Protein AF-A0A1W1V1Q5-F1 (afdb_monomer_lite)

Sequence (149 aa):
MSWFKNLKIGTKILICFLVVIFILGISAYSDFYSMQDIMQDASAIESKYLPNYTYTTVLHASVKDVTVGERGLINECMMERDVRKAQYDHIAKYLEQAQIAFADYDKATKTATDKQLWESFIPEWNAWNKGVESVVEMSKQRDDLIASD

Foldseek 3Di:
DVVLVPDDPVVNVVVVVVVVVVVVVVVVVVVVVVVVVVVVVVVCCVQAVVLLVVLVVLLVVLLVQLVVLLVLLVDPVQLPPVSVVVSVVSNVVSVVSNVVSLVSNVPGDDDPVVVVVNVVCVVVVVVSVVVSVVSNVVSVVVSVVVVVD

Organism: NCBI:txid656914

Secondary structure (DSSP, 8-state):
-HHHHTS-HHHHHHHHHHHHHHHHHHHHHHHHHHHHHHHHHHHHIIIIIHHHHHHHHHHHHHHHHHHHHHHHHH-GGG-SHHHHHHHHHHHHHHHHHHHHHHHHHHHSPPPHHHHHHHHHHHHHHHHHHHHHHHHHHHHHHHHHHHHH-

pLDDT: mean 91.66, std 8.05, range [57.34, 98.56]

Structure (mmCIF, N/CA/C/O backbone):
data_AF-A0A1W1V1Q5-F1
#
_entry.id   AF-A0A1W1V1Q5-F1
#
loop_
_atom_site.group_PDB
_atom_site.id
_atom_site.type_symbol
_atom_site.label_atom_id
_atom_site.label_alt_id
_atom_site.label_comp_id
_atom_site.label_asym_id
_atom_site.label_entity_id
_atom_site.label_seq_id
_atom_site.pdbx_PDB_ins_code
_atom_site.Cartn_x
_atom_site.Cartn_y
_atom_site.Cartn_z
_atom_site.occupancy
_atom_site.B_iso_or_equiv
_atom_site.auth_seq_id
_atom_site.auth_comp_id
_atom_site.auth_asym_id
_atom_site.auth_atom_id
_atom_s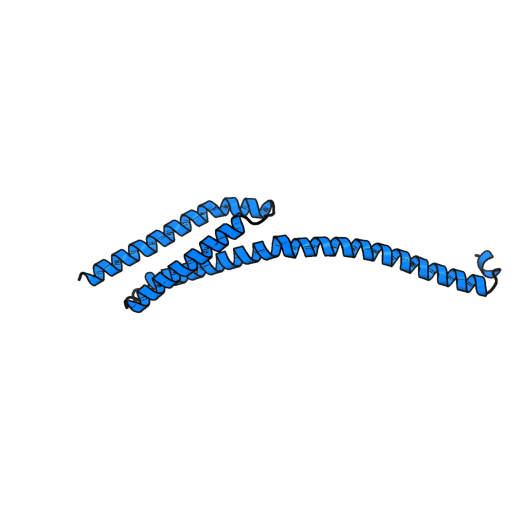ite.pdbx_PDB_model_num
ATOM 1 N N . MET A 1 1 ? 22.997 15.275 -64.501 1.00 58.31 1 MET A N 1
ATOM 2 C CA . MET A 1 1 ? 23.636 13.938 -64.553 1.00 58.31 1 MET A CA 1
ATOM 3 C C . MET A 1 1 ? 23.540 13.345 -65.965 1.00 58.31 1 MET A C 1
ATOM 5 O O . MET A 1 1 ? 22.605 12.613 -66.263 1.00 58.31 1 MET A O 1
ATOM 9 N N . SER A 1 2 ? 24.476 13.681 -66.862 1.00 59.97 2 SER A N 1
ATOM 10 C CA . SER A 1 2 ? 24.560 13.084 -68.214 1.00 59.97 2 SER A CA 1
ATOM 11 C C . SER A 1 2 ? 24.846 11.577 -68.170 1.00 59.97 2 SER A C 1
ATOM 13 O O . SER A 1 2 ? 24.381 10.839 -69.032 1.00 59.97 2 SER A O 1
ATOM 15 N N . TRP A 1 3 ? 25.518 11.114 -67.112 1.00 74.81 3 TRP A N 1
ATOM 16 C CA . TRP A 1 3 ? 25.840 9.703 -66.892 1.00 74.81 3 TRP A CA 1
ATOM 17 C C . TRP A 1 3 ? 24.595 8.805 -66.795 1.00 74.81 3 TRP A C 1
ATOM 19 O O . TRP A 1 3 ? 24.554 7.759 -67.429 1.00 74.81 3 TRP A O 1
ATOM 29 N N . PHE A 1 4 ? 23.537 9.246 -66.099 1.00 68.12 4 PHE A N 1
ATOM 30 C CA . PHE A 1 4 ? 22.300 8.473 -65.952 1.00 68.12 4 PHE A CA 1
ATOM 31 C C . PHE A 1 4 ? 21.548 8.335 -67.280 1.00 68.12 4 PHE A C 1
ATOM 33 O O . PHE A 1 4 ? 20.952 7.298 -67.552 1.00 68.12 4 PHE A O 1
ATOM 40 N N . LYS A 1 5 ? 21.602 9.355 -68.149 1.00 71.50 5 LYS A N 1
ATOM 41 C CA . LYS A 1 5 ? 20.923 9.326 -69.455 1.00 71.50 5 LYS A CA 1
ATOM 42 C C . LYS A 1 5 ? 21.495 8.239 -70.372 1.00 71.50 5 LYS A C 1
ATOM 44 O O . LYS A 1 5 ? 20.708 7.592 -71.061 1.00 71.50 5 LYS A O 1
ATOM 49 N N . ASN A 1 6 ? 22.799 7.969 -70.267 1.00 78.81 6 ASN A N 1
ATOM 50 C CA . ASN A 1 6 ? 23.549 7.017 -71.095 1.00 78.81 6 ASN A CA 1
ATOM 51 C C . ASN A 1 6 ? 23.456 5.548 -70.629 1.00 78.81 6 ASN A C 1
ATOM 53 O O . ASN A 1 6 ? 24.031 4.667 -71.265 1.00 78.81 6 ASN A O 1
ATOM 57 N N . LEU A 1 7 ? 22.745 5.259 -69.532 1.00 81.19 7 LEU A N 1
ATOM 58 C CA . LEU A 1 7 ? 22.566 3.893 -69.028 1.00 81.19 7 LEU A CA 1
ATOM 59 C C . LEU A 1 7 ? 21.451 3.140 -69.772 1.00 81.19 7 LEU A C 1
ATOM 61 O O . LEU A 1 7 ? 20.413 3.720 -70.120 1.00 81.19 7 LEU A O 1
ATOM 65 N N . LYS A 1 8 ? 21.640 1.821 -69.946 1.00 85.88 8 LYS A N 1
ATOM 66 C CA . LYS A 1 8 ? 20.609 0.899 -70.453 1.00 85.88 8 LYS A CA 1
ATOM 67 C C . LYS A 1 8 ? 19.361 0.964 -69.565 1.00 85.88 8 LYS A C 1
ATOM 69 O O . LYS A 1 8 ? 19.461 1.147 -68.352 1.00 85.88 8 LYS A O 1
ATOM 74 N N . ILE A 1 9 ? 18.182 0.775 -70.160 1.00 82.69 9 ILE A N 1
ATOM 75 C CA . ILE A 1 9 ? 16.896 0.914 -69.455 1.00 82.69 9 ILE A CA 1
ATOM 76 C C . ILE A 1 9 ? 16.787 -0.020 -68.234 1.00 82.69 9 ILE A C 1
ATOM 78 O O . ILE A 1 9 ? 16.350 0.414 -67.173 1.00 82.69 9 ILE A O 1
ATOM 82 N N . GLY A 1 10 ? 17.293 -1.256 -68.340 1.00 84.94 10 GLY A N 1
ATOM 83 C CA . GLY A 1 10 ? 17.319 -2.215 -67.230 1.00 84.94 10 GLY A CA 1
ATOM 84 C C . GLY A 1 10 ? 18.182 -1.755 -66.051 1.00 84.94 10 GLY A C 1
ATOM 85 O O . GLY A 1 10 ? 17.790 -1.920 -64.901 1.00 84.94 10 GLY A O 1
ATOM 86 N N . THR A 1 11 ? 19.311 -1.089 -66.314 1.00 85.44 11 THR A N 1
ATOM 87 C CA . THR A 1 11 ? 20.181 -0.535 -65.264 1.00 85.44 11 THR A CA 1
ATOM 88 C C . THR A 1 11 ? 19.504 0.621 -64.525 1.00 85.44 11 THR A C 1
ATOM 90 O O . THR A 1 11 ? 19.658 0.740 -63.315 1.00 85.44 11 THR A O 1
ATOM 93 N N . LYS A 1 12 ? 18.707 1.448 -65.217 1.00 83.25 12 LYS A N 1
ATOM 94 C CA . LYS A 1 12 ? 17.942 2.540 -64.586 1.00 83.25 12 LYS A CA 1
ATOM 95 C C . LYS A 1 12 ? 16.889 2.004 -63.613 1.00 83.25 12 LYS A C 1
ATOM 97 O O . LYS A 1 12 ? 16.800 2.495 -62.494 1.00 83.25 12 LYS A O 1
ATOM 102 N N . ILE A 1 13 ? 16.140 0.976 -64.022 1.00 88.88 13 ILE A N 1
ATOM 103 C CA . ILE A 1 13 ? 15.129 0.321 -63.175 1.00 88.88 13 ILE A CA 1
ATOM 104 C C . ILE A 1 13 ? 15.793 -0.330 -61.954 1.00 88.88 13 ILE A C 1
ATOM 106 O O . ILE A 1 13 ? 15.318 -0.153 -60.835 1.00 88.88 13 ILE A O 1
ATOM 110 N N . LEU A 1 14 ? 16.923 -1.015 -62.155 1.00 91.12 14 LEU A N 1
ATO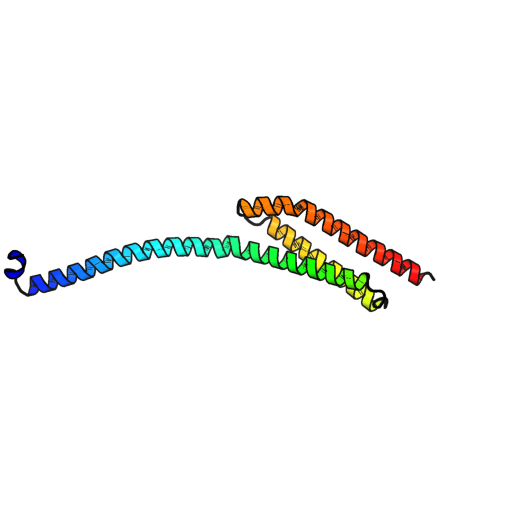M 111 C CA . LEU A 1 14 ? 17.671 -1.657 -61.073 1.00 91.12 14 LEU A CA 1
ATOM 112 C C . LEU A 1 14 ? 18.201 -0.641 -60.048 1.00 91.12 14 LEU A C 1
ATOM 114 O O . LEU A 1 14 ? 18.107 -0.888 -58.851 1.00 91.12 14 LEU A O 1
ATOM 118 N N . ILE A 1 15 ? 18.689 0.523 -60.493 1.00 89.75 15 ILE A N 1
ATOM 119 C CA . ILE A 1 15 ? 19.115 1.606 -59.590 1.00 89.75 15 ILE A CA 1
ATOM 120 C C . ILE A 1 15 ? 17.930 2.132 -58.772 1.00 89.75 15 ILE A C 1
ATOM 122 O O . ILE A 1 15 ? 18.058 2.272 -57.560 1.00 89.75 15 ILE A O 1
ATOM 126 N N . CYS A 1 16 ? 16.772 2.385 -59.391 1.00 88.81 16 CYS A N 1
ATOM 127 C CA . CYS A 1 16 ? 15.587 2.831 -58.651 1.00 88.81 16 CYS A CA 1
ATOM 128 C C . CYS A 1 16 ? 15.146 1.798 -57.605 1.00 88.81 16 CYS A C 1
ATOM 130 O O . CYS A 1 16 ? 14.827 2.164 -56.478 1.00 88.81 16 CYS A O 1
ATOM 132 N N . PHE A 1 17 ? 15.175 0.511 -57.956 1.00 93.75 17 PHE A N 1
ATOM 133 C CA . PHE A 1 17 ? 14.833 -0.565 -57.030 1.00 93.75 17 PHE A CA 1
ATOM 134 C C . PHE A 1 17 ? 15.824 -0.658 -55.860 1.00 93.75 17 PHE A C 1
ATOM 136 O O . PHE A 1 17 ? 15.407 -0.764 -54.709 1.00 93.75 17 PHE A O 1
ATOM 143 N N . LEU A 1 18 ? 17.127 -0.525 -56.129 1.00 94.62 18 LEU A N 1
ATOM 144 C CA . LEU A 1 18 ? 18.159 -0.480 -55.089 1.00 94.62 18 LEU A CA 1
ATOM 145 C C . LEU A 1 18 ? 17.990 0.717 -54.150 1.00 94.62 18 LEU A C 1
ATOM 147 O O . LEU A 1 18 ? 18.177 0.567 -52.948 1.00 94.62 18 LEU A O 1
ATOM 151 N N . VAL A 1 19 ? 17.607 1.885 -54.670 1.00 94.31 19 VAL A N 1
ATOM 152 C CA . VAL A 1 19 ? 17.335 3.069 -53.841 1.00 94.31 19 VAL A CA 1
ATOM 153 C C . VAL A 1 19 ? 16.143 2.827 -52.913 1.00 94.31 19 VAL A C 1
ATOM 155 O O . VAL A 1 19 ? 16.221 3.164 -51.735 1.00 94.31 19 VAL A O 1
ATOM 158 N N . VAL A 1 20 ? 15.067 2.200 -53.399 1.00 94.81 20 VAL A N 1
ATOM 159 C CA . VAL A 1 20 ? 13.909 1.850 -52.557 1.00 94.81 20 VAL A CA 1
ATOM 160 C C . VAL A 1 20 ? 14.306 0.853 -51.468 1.00 94.81 20 VAL A C 1
ATOM 162 O O . VAL A 1 20 ? 13.994 1.082 -50.303 1.00 94.81 20 VAL A O 1
ATOM 165 N N . ILE A 1 21 ? 15.045 -0.206 -51.815 1.00 95.19 21 ILE A N 1
ATOM 166 C CA . ILE A 1 21 ? 15.558 -1.174 -50.831 1.00 95.19 21 ILE A CA 1
ATOM 167 C C . ILE A 1 21 ? 16.443 -0.482 -49.795 1.00 95.19 21 ILE A C 1
ATOM 169 O O . ILE A 1 21 ? 16.346 -0.779 -48.610 1.00 95.19 21 ILE A O 1
ATOM 173 N N . PHE A 1 22 ? 17.294 0.448 -50.224 1.00 95.75 22 PHE A N 1
ATOM 174 C CA . PHE A 1 22 ? 18.189 1.168 -49.328 1.00 95.75 22 PHE A CA 1
ATOM 175 C C . PHE A 1 22 ? 17.422 2.028 -48.316 1.00 95.75 22 PHE A C 1
ATOM 177 O O . PHE A 1 22 ? 17.725 1.982 -47.127 1.00 95.75 22 PHE A O 1
ATOM 184 N N . ILE A 1 23 ? 16.390 2.752 -48.763 1.00 94.06 23 ILE A N 1
ATOM 185 C CA . ILE A 1 23 ? 15.516 3.529 -47.872 1.00 94.06 23 ILE A CA 1
ATOM 186 C C . ILE A 1 23 ? 14.791 2.598 -46.891 1.00 94.06 23 ILE A C 1
ATOM 188 O O . ILE A 1 23 ? 14.806 2.856 -45.691 1.00 94.06 23 ILE A O 1
ATOM 192 N N . LEU A 1 24 ? 14.227 1.487 -47.380 1.00 94.31 24 LEU A N 1
ATOM 193 C CA . LEU A 1 24 ? 13.571 0.488 -46.529 1.00 94.31 24 LEU A CA 1
ATOM 194 C C . LEU A 1 24 ? 14.532 -0.120 -45.501 1.00 94.31 24 LEU A C 1
ATOM 196 O O . LEU A 1 24 ? 14.135 -0.352 -44.366 1.00 94.31 24 LEU A O 1
ATOM 200 N N . GLY A 1 25 ? 15.793 -0.348 -45.872 1.00 94.62 25 GLY A N 1
ATOM 201 C CA . GLY A 1 25 ? 16.820 -0.852 -44.963 1.00 94.62 25 GLY A CA 1
ATOM 202 C C . GLY A 1 25 ? 17.143 0.124 -43.831 1.00 94.62 25 GLY A C 1
ATOM 203 O O . GLY A 1 25 ? 17.287 -0.303 -42.689 1.00 94.62 25 GLY A O 1
ATOM 204 N N . ILE A 1 26 ? 17.206 1.429 -44.122 1.00 94.50 26 ILE A N 1
ATOM 205 C CA . ILE A 1 26 ? 17.416 2.463 -43.097 1.00 94.50 26 ILE A CA 1
ATOM 206 C C . ILE A 1 26 ? 16.218 2.529 -42.144 1.00 94.50 26 ILE A C 1
ATOM 208 O O . ILE A 1 26 ? 16.422 2.551 -40.933 1.00 94.50 26 ILE A O 1
ATOM 212 N N . SER A 1 27 ? 14.989 2.516 -42.673 1.00 90.88 27 SER A N 1
ATOM 213 C CA . SER A 1 27 ? 13.774 2.509 -41.847 1.00 90.88 27 SER A CA 1
ATOM 214 C C . SER A 1 27 ? 13.684 1.254 -40.977 1.00 90.88 27 SER A C 1
ATOM 216 O O . SER A 1 27 ? 13.502 1.360 -39.772 1.00 90.88 27 SER A O 1
ATOM 218 N N . ALA A 1 28 ? 13.920 0.068 -41.545 1.00 92.19 28 ALA A N 1
ATOM 219 C CA . ALA A 1 28 ? 13.910 -1.181 -40.785 1.00 92.19 28 ALA A CA 1
ATOM 220 C C . ALA A 1 28 ? 14.969 -1.195 -39.672 1.00 92.19 28 ALA A C 1
ATOM 222 O O . ALA A 1 28 ? 14.723 -1.725 -38.589 1.00 92.19 28 ALA A O 1
ATOM 223 N N . TYR A 1 29 ? 16.137 -0.593 -39.922 1.00 93.38 29 TYR A N 1
ATOM 224 C CA . TYR A 1 29 ? 17.160 -0.419 -38.900 1.00 93.38 29 TYR A CA 1
ATOM 225 C C . TYR A 1 29 ? 16.657 0.495 -37.778 1.00 93.38 29 TYR A C 1
ATOM 227 O O . TYR A 1 29 ? 16.667 0.069 -36.629 1.00 93.38 29 TYR A O 1
ATOM 235 N N . SER A 1 30 ? 16.163 1.705 -38.078 1.00 89.94 30 SER A N 1
ATOM 236 C CA . SER A 1 30 ? 15.653 2.613 -37.036 1.00 89.94 30 SER A CA 1
ATOM 237 C C . SER A 1 30 ? 14.510 1.997 -36.230 1.00 89.94 30 SER A C 1
ATOM 239 O O . SER A 1 30 ? 14.512 2.089 -35.004 1.00 89.94 30 SER A O 1
ATOM 241 N N . ASP A 1 31 ? 13.590 1.309 -36.905 1.00 89.56 31 ASP A N 1
ATOM 242 C CA . ASP A 1 31 ? 12.421 0.691 -36.282 1.00 89.56 31 ASP A CA 1
ATOM 243 C C . ASP A 1 31 ? 12.824 -0.422 -35.306 1.00 89.56 31 ASP A C 1
ATOM 245 O O . ASP A 1 31 ? 12.233 -0.550 -34.235 1.00 89.56 31 ASP A O 1
ATOM 249 N N . PHE A 1 32 ? 13.861 -1.201 -35.633 1.00 91.50 32 PHE A N 1
ATOM 250 C CA . PHE A 1 32 ? 14.354 -2.264 -34.759 1.00 91.50 32 PHE A CA 1
ATOM 251 C C . PHE A 1 32 ? 14.915 -1.721 -33.436 1.00 91.50 32 PHE A C 1
ATOM 253 O O . PHE A 1 32 ? 14.593 -2.256 -32.374 1.00 91.50 32 PHE A O 1
ATOM 260 N N . TYR A 1 33 ? 15.703 -0.640 -33.477 1.00 88.94 33 TYR A N 1
ATOM 261 C CA . TYR A 1 33 ? 16.230 -0.014 -32.256 1.00 88.94 33 TYR A CA 1
ATOM 262 C C . TYR A 1 33 ? 15.122 0.647 -31.436 1.00 88.94 33 TYR A C 1
ATOM 264 O O . TYR A 1 33 ? 15.059 0.442 -30.228 1.00 88.94 33 TYR A O 1
ATOM 272 N N . SER A 1 34 ? 14.196 1.362 -32.083 1.00 87.56 34 SER A N 1
ATOM 273 C CA . SER A 1 34 ? 13.052 1.955 -31.380 1.00 87.56 34 SER A CA 1
ATOM 274 C C . SER A 1 34 ? 12.166 0.902 -30.710 1.00 87.56 34 SER A C 1
ATOM 276 O O . SER A 1 34 ? 11.676 1.125 -29.606 1.00 87.56 34 SER A O 1
ATOM 278 N N . MET A 1 35 ? 11.985 -0.266 -31.334 1.00 87.31 35 MET A N 1
ATOM 279 C CA . MET A 1 35 ? 11.241 -1.370 -30.725 1.00 87.31 35 MET A CA 1
ATOM 280 C C . MET A 1 35 ? 11.947 -1.911 -29.475 1.00 87.31 35 MET A C 1
ATOM 282 O O . MET A 1 35 ? 11.282 -2.259 -28.502 1.00 87.31 35 MET A O 1
ATOM 286 N N . GLN A 1 36 ? 13.282 -1.964 -29.477 1.00 85.12 36 GLN A N 1
ATOM 287 C CA . GLN A 1 36 ? 14.058 -2.436 -28.332 1.00 85.12 36 GLN A CA 1
ATOM 288 C C . GLN A 1 36 ? 13.889 -1.523 -27.109 1.00 85.12 36 GLN A C 1
ATOM 290 O O . GLN A 1 36 ? 13.656 -2.029 -26.010 1.00 85.12 36 GLN A O 1
ATOM 295 N N . ASP A 1 37 ? 13.922 -0.204 -27.312 1.00 84.69 37 ASP A N 1
ATOM 296 C CA . ASP A 1 37 ? 13.688 0.779 -26.247 1.00 84.69 37 ASP A CA 1
ATOM 297 C C . ASP A 1 37 ? 12.266 0.645 -25.674 1.00 84.69 37 ASP A C 1
ATOM 299 O O . ASP A 1 37 ? 12.079 0.543 -24.460 1.00 84.69 37 ASP A O 1
ATOM 303 N N . ILE A 1 38 ? 11.258 0.526 -26.548 1.00 85.56 38 ILE A N 1
ATOM 304 C CA . ILE A 1 38 ? 9.858 0.335 -26.138 1.00 85.56 38 ILE A CA 1
ATOM 305 C C . ILE A 1 38 ? 9.686 -0.958 -25.334 1.00 85.56 38 ILE A C 1
ATOM 307 O O . ILE A 1 38 ? 8.984 -0.973 -24.324 1.00 85.56 38 ILE A O 1
ATOM 311 N N . MET A 1 39 ? 10.314 -2.056 -25.761 1.00 82.12 39 MET A N 1
ATOM 312 C CA . MET A 1 39 ? 10.230 -3.333 -25.049 1.00 82.12 39 MET A CA 1
ATOM 313 C C . MET A 1 39 ? 10.881 -3.266 -23.665 1.00 82.12 39 MET A C 1
ATOM 315 O O . MET A 1 39 ? 10.369 -3.870 -22.717 1.00 82.12 39 MET A O 1
ATOM 319 N N . GLN A 1 40 ? 11.984 -2.529 -23.526 1.00 81.50 40 GLN A N 1
ATOM 320 C CA . GLN A 1 40 ? 12.639 -2.321 -22.240 1.00 81.50 40 GLN A CA 1
ATOM 321 C C . GLN A 1 40 ? 11.752 -1.507 -21.288 1.00 81.50 40 GLN A C 1
ATOM 323 O O . GLN A 1 40 ? 11.567 -1.905 -20.134 1.00 81.50 40 GLN A O 1
ATOM 328 N N . ASP A 1 41 ? 11.144 -0.428 -21.777 1.00 81.62 41 ASP A N 1
ATOM 329 C CA . ASP A 1 41 ? 10.225 0.399 -20.992 1.00 81.62 41 ASP A CA 1
ATOM 330 C C . ASP A 1 41 ? 8.952 -0.364 -20.607 1.00 81.62 41 ASP A C 1
ATOM 332 O O . ASP A 1 41 ? 8.527 -0.325 -19.450 1.00 81.62 41 ASP A O 1
ATOM 336 N N . ALA A 1 42 ? 8.378 -1.133 -21.535 1.00 78.25 42 ALA A N 1
ATOM 337 C CA . ALA A 1 42 ? 7.229 -1.993 -21.262 1.00 78.25 42 ALA A CA 1
ATOM 338 C C . ALA A 1 42 ? 7.544 -3.026 -20.167 1.00 78.25 42 ALA A C 1
ATOM 340 O O . ALA A 1 42 ? 6.755 -3.210 -19.237 1.00 78.25 42 ALA A O 1
ATOM 341 N N . SER A 1 43 ? 8.733 -3.632 -20.216 1.00 77.50 43 SER A N 1
ATOM 342 C CA . SER A 1 43 ? 9.188 -4.583 -19.193 1.00 77.50 43 SER A CA 1
ATOM 343 C C . SER A 1 43 ? 9.378 -3.911 -17.828 1.00 77.50 43 SER A C 1
ATOM 345 O O . SE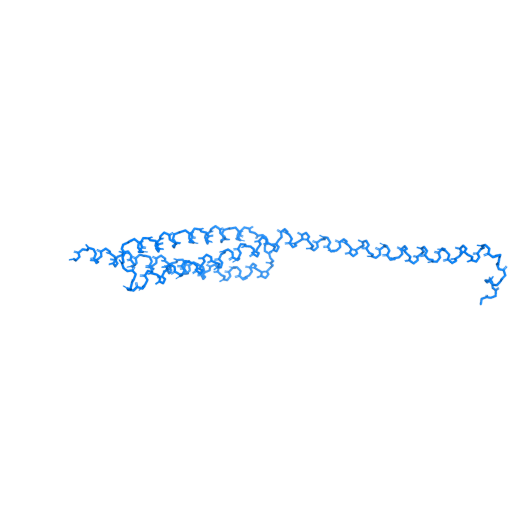R A 1 43 ? 9.076 -4.501 -16.787 1.00 77.50 43 SER A O 1
ATOM 347 N N . ALA A 1 44 ? 9.852 -2.661 -17.798 1.00 76.44 44 ALA A N 1
ATOM 348 C CA . ALA A 1 44 ? 9.965 -1.886 -16.564 1.00 76.44 44 ALA A CA 1
ATOM 349 C C . ALA A 1 44 ? 8.585 -1.528 -15.980 1.00 76.44 44 ALA A C 1
ATOM 351 O O . ALA A 1 44 ? 8.403 -1.579 -14.761 1.00 76.44 44 ALA A O 1
ATOM 352 N N . ILE A 1 45 ? 7.600 -1.206 -16.827 1.00 79.44 45 ILE A N 1
ATOM 353 C CA . ILE A 1 45 ? 6.203 -0.975 -16.419 1.00 79.44 45 ILE A CA 1
ATOM 354 C C . ILE A 1 45 ? 5.633 -2.207 -15.729 1.00 79.44 45 ILE A C 1
ATOM 356 O O . ILE A 1 45 ? 5.131 -2.096 -14.610 1.00 79.44 45 ILE A O 1
ATOM 360 N N . GLU A 1 46 ? 5.761 -3.372 -16.356 1.00 76.88 46 GLU A N 1
ATOM 361 C CA . GLU A 1 46 ? 5.218 -4.619 -15.825 1.00 76.88 46 GLU A CA 1
ATOM 362 C C . GLU A 1 46 ? 5.900 -5.046 -14.520 1.00 76.88 46 GLU A C 1
ATOM 364 O O . GLU A 1 46 ? 5.229 -5.381 -13.548 1.00 76.88 46 GLU A O 1
ATOM 369 N N . SER A 1 47 ? 7.232 -5.010 -14.474 1.00 78.75 47 SER A N 1
ATOM 370 C CA . SER A 1 47 ? 7.986 -5.574 -13.348 1.00 78.75 47 SER A CA 1
ATOM 371 C C . SER A 1 47 ? 8.122 -4.636 -12.147 1.00 78.75 47 SER A C 1
ATOM 373 O O . SER A 1 47 ? 8.293 -5.108 -11.022 1.00 78.75 47 SER A O 1
ATOM 375 N N . LYS A 1 48 ? 8.060 -3.314 -12.358 1.00 77.62 48 LYS A N 1
ATOM 376 C CA . LYS A 1 48 ? 8.330 -2.317 -11.312 1.00 77.62 48 LYS A CA 1
ATOM 377 C C . LYS A 1 48 ? 7.132 -1.426 -11.017 1.00 77.62 48 LYS A C 1
ATOM 379 O O . LYS A 1 48 ? 6.723 -1.318 -9.864 1.00 77.62 48 LYS A O 1
ATOM 384 N N . TYR A 1 49 ? 6.583 -0.764 -12.031 1.00 83.69 49 TYR A N 1
ATOM 385 C CA . TYR A 1 49 ? 5.582 0.282 -11.804 1.00 83.69 49 TYR A CA 1
ATOM 386 C C . TYR A 1 49 ? 4.197 -0.288 -11.489 1.00 83.69 49 TYR A C 1
ATOM 388 O O . TYR A 1 49 ? 3.532 0.205 -10.578 1.00 83.69 49 TYR A O 1
ATOM 396 N N . LEU A 1 50 ? 3.778 -1.348 -12.184 1.00 86.50 50 LEU A N 1
ATOM 397 C CA . LEU A 1 50 ? 2.458 -1.945 -11.996 1.00 86.50 50 LEU A CA 1
ATOM 398 C C . LEU A 1 50 ? 2.279 -2.583 -10.601 1.00 86.50 50 LEU A C 1
ATOM 400 O O . LEU A 1 50 ? 1.263 -2.291 -9.958 1.00 86.50 50 LEU A O 1
ATOM 404 N N . PRO A 1 51 ? 3.240 -3.363 -10.060 1.00 88.50 51 PRO A N 1
ATOM 405 C CA . PRO A 1 51 ? 3.138 -3.882 -8.698 1.00 88.50 51 PRO A CA 1
ATOM 406 C C . PRO A 1 51 ? 3.133 -2.758 -7.658 1.00 88.50 51 PRO A C 1
ATOM 408 O O . PRO A 1 51 ? 2.248 -2.720 -6.809 1.00 88.50 51 PRO A O 1
ATOM 411 N N . ASN A 1 52 ? 4.046 -1.784 -7.774 1.00 89.31 52 ASN A N 1
ATOM 412 C CA . ASN A 1 52 ? 4.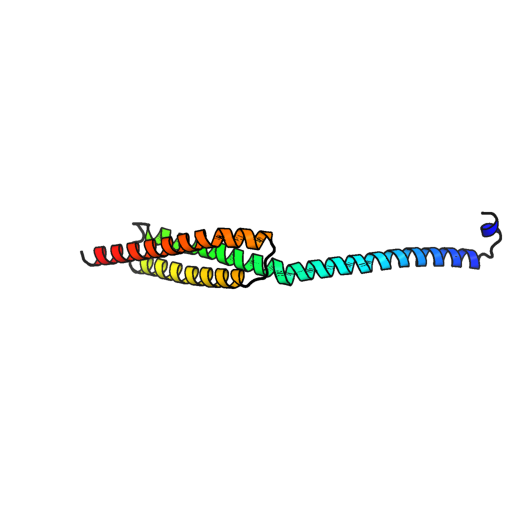120 -0.642 -6.855 1.00 89.31 52 ASN A CA 1
ATOM 413 C C . ASN A 1 52 ? 2.802 0.148 -6.806 1.00 89.31 52 ASN A C 1
ATOM 415 O O . ASN A 1 52 ? 2.313 0.483 -5.724 1.00 89.31 52 ASN A O 1
ATOM 419 N N . TYR A 1 53 ? 2.198 0.409 -7.968 1.00 92.31 53 TYR A N 1
ATOM 420 C CA . TYR A 1 53 ? 0.898 1.070 -8.061 1.00 92.31 53 TYR A CA 1
ATOM 421 C C . TYR A 1 53 ? -0.224 0.233 -7.434 1.00 92.31 53 TYR A C 1
ATOM 423 O O . TYR A 1 53 ? -1.083 0.758 -6.726 1.00 92.31 53 TYR A O 1
ATOM 431 N N . THR A 1 54 ? -0.204 -1.081 -7.651 1.00 93.75 54 THR A N 1
ATOM 432 C CA . THR A 1 54 ? -1.201 -1.994 -7.083 1.00 93.75 54 THR A CA 1
ATOM 433 C C . THR A 1 54 ? -1.123 -2.012 -5.557 1.00 93.75 54 THR A C 1
ATOM 435 O O . THR A 1 54 ? -2.140 -1.800 -4.898 1.00 93.75 54 THR A O 1
ATOM 438 N N . TYR A 1 55 ? 0.071 -2.178 -4.978 1.00 94.81 55 TYR A N 1
ATOM 439 C CA . TYR A 1 55 ? 0.247 -2.215 -3.522 1.00 94.81 55 TYR A CA 1
ATOM 440 C C . TYR A 1 55 ? -0.167 -0.901 -2.858 1.00 94.81 55 TYR A C 1
ATOM 442 O O . TYR A 1 55 ? -0.909 -0.907 -1.880 1.00 94.81 55 TYR A O 1
ATOM 450 N N . THR A 1 56 ? 0.241 0.238 -3.423 1.00 95.44 56 THR A N 1
ATOM 451 C CA . THR A 1 56 ? -0.142 1.565 -2.905 1.00 95.44 56 THR A CA 1
ATOM 452 C C . THR A 1 56 ? -1.643 1.828 -3.025 1.00 95.44 56 THR A C 1
ATOM 454 O O . THR A 1 56 ? -2.236 2.412 -2.119 1.00 95.44 56 THR A O 1
ATOM 457 N N . THR A 1 57 ? -2.286 1.345 -4.092 1.00 97.19 57 THR A N 1
ATOM 458 C CA . THR A 1 57 ? -3.743 1.436 -4.267 1.00 97.19 57 THR A CA 1
ATOM 459 C C . THR A 1 57 ? -4.487 0.597 -3.230 1.00 97.19 57 THR A C 1
ATOM 461 O O . THR A 1 57 ? -5.431 1.093 -2.614 1.00 97.19 57 THR A O 1
ATOM 464 N N . VAL A 1 58 ? -4.051 -0.647 -2.997 1.00 97.81 58 VAL A N 1
ATOM 465 C CA . VAL A 1 58 ? -4.632 -1.521 -1.964 1.00 97.81 58 VAL A CA 1
ATOM 466 C C . VAL A 1 58 ? -4.429 -0.918 -0.577 1.00 97.81 58 VAL A C 1
ATOM 468 O O . VAL A 1 58 ? -5.380 -0.866 0.202 1.00 97.81 58 VAL A O 1
ATOM 471 N N . LEU A 1 59 ? -3.234 -0.399 -0.282 1.00 98.06 59 LEU A N 1
ATOM 472 C CA . LEU A 1 59 ? -2.932 0.273 0.981 1.00 98.06 59 LEU A CA 1
ATOM 473 C C . LEU A 1 59 ? -3.863 1.471 1.209 1.00 98.06 59 LEU A C 1
ATOM 475 O O . LEU A 1 59 ? -4.509 1.568 2.250 1.00 98.06 59 LEU A O 1
ATOM 479 N N . HIS A 1 60 ? -3.990 2.348 0.213 1.00 97.75 60 HIS A N 1
ATOM 480 C CA . HIS A 1 60 ? -4.856 3.523 0.285 1.00 97.75 60 HIS A CA 1
ATOM 481 C C . HIS A 1 60 ? -6.339 3.156 0.458 1.00 97.75 60 HIS A C 1
ATOM 483 O O . HIS A 1 60 ? -7.036 3.767 1.270 1.00 97.75 60 HIS A O 1
ATOM 489 N N . ALA A 1 61 ? -6.831 2.154 -0.276 1.00 98.25 61 ALA A N 1
ATOM 490 C CA . ALA A 1 61 ? -8.199 1.665 -0.121 1.00 98.25 61 ALA A CA 1
ATOM 491 C C . ALA A 1 61 ? -8.436 1.091 1.285 1.00 98.25 61 ALA A C 1
ATOM 493 O O . ALA A 1 61 ? -9.417 1.445 1.932 1.00 98.25 61 ALA A O 1
ATOM 494 N N . SER A 1 62 ? -7.495 0.291 1.786 1.00 98.31 62 SER A N 1
ATOM 495 C CA . SER A 1 62 ? -7.599 -0.349 3.098 1.00 98.31 62 SER A CA 1
ATOM 496 C C . SER A 1 62 ? -7.597 0.670 4.239 1.00 98.31 62 SER A C 1
ATOM 498 O O . SER A 1 62 ? -8.417 0.574 5.145 1.00 98.31 62 SER A O 1
ATOM 500 N N . VAL A 1 63 ? -6.742 1.700 4.171 1.00 98.00 63 VAL A N 1
ATOM 501 C CA . VAL A 1 63 ? -6.745 2.809 5.145 1.00 98.00 63 VAL A CA 1
ATOM 502 C C . VAL A 1 63 ? -8.102 3.512 5.167 1.00 98.00 63 VAL A C 1
ATOM 504 O O . VAL A 1 63 ? -8.647 3.766 6.240 1.00 98.00 63 VAL A O 1
ATOM 507 N N . LYS A 1 64 ? -8.685 3.791 3.993 1.00 98.19 64 LYS A N 1
ATOM 508 C CA . LYS A 1 64 ? -10.020 4.395 3.917 1.00 98.19 64 LYS A CA 1
ATOM 509 C C . LYS A 1 64 ? -11.087 3.512 4.557 1.00 98.19 64 LYS A C 1
ATOM 511 O O . LYS A 1 64 ? -11.926 4.039 5.282 1.00 98.19 64 LYS A O 1
ATOM 516 N N . ASP A 1 65 ? -11.068 2.211 4.287 1.00 98.38 65 ASP A N 1
ATOM 517 C CA . ASP A 1 65 ? -12.063 1.274 4.814 1.00 98.38 65 ASP A CA 1
ATOM 518 C C . ASP A 1 65 ? -11.925 1.093 6.336 1.00 98.38 65 ASP A C 1
ATOM 520 O O . ASP A 1 65 ? -12.930 1.093 7.049 1.00 98.38 65 ASP A O 1
ATOM 524 N N . VAL A 1 66 ? -10.698 1.090 6.874 1.00 98.56 66 VAL A N 1
ATOM 525 C CA . VAL A 1 66 ? -10.470 1.187 8.328 1.00 98.56 66 VAL A CA 1
ATOM 526 C C . VAL A 1 66 ? -11.137 2.443 8.889 1.00 98.56 66 VAL A C 1
ATOM 528 O O . VAL A 1 66 ? -11.930 2.344 9.825 1.00 98.56 66 VAL A O 1
ATOM 531 N N . THR A 1 67 ? -10.915 3.610 8.277 1.00 97.56 67 THR A N 1
ATOM 532 C CA . THR A 1 67 ? -11.552 4.862 8.713 1.00 97.56 67 THR A CA 1
ATOM 533 C C . THR A 1 67 ? -13.079 4.828 8.598 1.00 97.56 67 THR A C 1
ATOM 535 O O . THR A 1 67 ? -13.774 5.432 9.415 1.00 97.56 67 THR A O 1
ATOM 538 N N . VAL A 1 68 ? -13.650 4.121 7.618 1.00 97.50 68 VAL A N 1
ATOM 539 C CA . VAL A 1 68 ? -15.106 3.906 7.546 1.00 97.50 68 VAL A CA 1
ATOM 540 C C . VAL A 1 68 ? -15.591 3.114 8.760 1.00 97.50 68 VAL A C 1
ATOM 542 O O . VAL A 1 68 ? -16.557 3.534 9.402 1.00 97.50 68 VAL A O 1
ATOM 545 N N . GLY A 1 69 ? -14.899 2.030 9.116 1.00 97.56 69 GLY A N 1
ATOM 546 C CA . GLY A 1 69 ? -15.209 1.245 10.309 1.00 97.56 69 GLY A CA 1
ATOM 547 C C . GLY A 1 69 ? -15.095 2.061 11.601 1.00 97.56 69 GLY A C 1
ATOM 548 O O . GLY A 1 69 ? -15.998 2.025 12.436 1.00 97.56 69 GLY A O 1
ATOM 549 N N . GLU A 1 70 ? -14.043 2.873 11.745 1.00 97.81 70 GLU A N 1
ATOM 550 C CA . GLU A 1 70 ? -13.872 3.783 12.889 1.00 97.81 70 GLU A CA 1
ATOM 551 C C . GLU A 1 70 ? -15.026 4.782 13.009 1.00 97.81 70 GLU A C 1
ATOM 553 O O . GLU A 1 70 ? -15.552 5.007 14.098 1.00 97.81 70 GLU A O 1
ATOM 558 N N . ARG A 1 71 ? -15.475 5.362 11.890 1.00 96.19 71 ARG A N 1
ATOM 559 C CA . ARG A 1 71 ? -16.633 6.273 11.878 1.00 96.19 71 ARG A CA 1
ATOM 560 C C . ARG A 1 71 ? -17.909 5.557 12.303 1.00 96.19 71 ARG A C 1
ATOM 562 O O . ARG A 1 71 ? -18.704 6.141 13.035 1.00 96.19 71 ARG A O 1
ATOM 569 N N . GLY A 1 72 ? -18.079 4.300 11.893 1.00 95.75 72 GLY A N 1
ATOM 570 C CA . GLY A 1 72 ? -19.140 3.435 12.401 1.00 95.75 72 GLY A CA 1
ATOM 571 C C . GLY A 1 72 ? -19.033 3.224 13.911 1.00 95.75 72 GLY A C 1
ATOM 572 O O . GLY A 1 72 ? -20.047 3.250 14.605 1.00 95.75 72 GLY A O 1
ATOM 573 N N . LEU A 1 73 ? -17.812 3.093 14.446 1.00 96.44 73 LEU A N 1
ATOM 574 C CA . LEU A 1 73 ? -17.612 2.953 15.885 1.00 96.44 73 LEU A CA 1
ATOM 575 C C . LEU A 1 73 ? -17.883 4.248 16.675 1.00 96.44 73 LEU A C 1
ATOM 577 O O . LEU A 1 73 ? -18.331 4.206 17.824 1.00 96.44 73 LEU A O 1
ATOM 581 N N . ILE A 1 74 ? -17.610 5.408 16.093 1.00 94.25 74 ILE A N 1
ATOM 582 C CA . ILE A 1 74 ? -17.809 6.704 16.756 1.00 94.25 74 ILE A CA 1
ATOM 583 C C . ILE A 1 74 ? -19.287 7.129 16.714 1.00 94.25 74 ILE A C 1
ATOM 585 O O . ILE A 1 74 ? -19.732 7.879 17.576 1.00 94.25 74 ILE A O 1
ATOM 589 N N . ASN A 1 75 ? -20.064 6.630 15.751 1.00 94.06 75 ASN A N 1
ATOM 590 C CA . ASN A 1 75 ? -21.466 6.989 15.577 1.00 94.06 75 ASN A CA 1
ATOM 591 C C . ASN A 1 75 ? -22.374 6.430 16.692 1.00 94.06 75 ASN A C 1
ATOM 593 O O . ASN A 1 75 ? -22.585 5.221 16.794 1.00 94.06 75 ASN A O 1
ATOM 597 N N . GLU A 1 76 ? -22.988 7.324 17.469 1.00 90.25 76 GLU A N 1
ATOM 598 C CA . GLU A 1 76 ? -23.930 6.994 18.551 1.00 90.25 76 GLU A CA 1
ATOM 599 C C . GLU A 1 76 ? -25.215 6.306 18.062 1.00 90.25 76 GLU A C 1
ATOM 601 O O . GLU A 1 76 ? -25.872 5.598 18.820 1.00 90.25 76 GLU A O 1
ATOM 606 N N . CYS A 1 77 ? -25.570 6.447 16.782 1.00 92.06 77 CYS A N 1
ATOM 607 C CA . CYS A 1 77 ? -26.711 5.741 16.196 1.00 92.06 77 CYS A CA 1
ATOM 608 C C . CYS A 1 77 ? -26.407 4.270 15.854 1.00 92.06 77 CYS A C 1
ATOM 610 O O . CYS A 1 77 ? -27.300 3.563 15.397 1.00 92.06 77 CYS A O 1
ATOM 612 N N . MET A 1 78 ? -25.166 3.800 16.029 1.00 92.62 78 MET A N 1
ATOM 613 C CA . MET A 1 78 ? -24.713 2.459 15.627 1.00 92.62 78 MET A CA 1
ATOM 614 C C . MET A 1 78 ? -24.293 1.605 16.833 1.00 92.62 78 MET A C 1
ATOM 616 O O . MET A 1 78 ? -23.284 0.903 16.791 1.00 92.62 78 MET A O 1
ATOM 620 N N . MET A 1 79 ? -25.068 1.676 17.920 1.00 93.12 79 MET A N 1
ATOM 621 C CA . MET A 1 79 ? -24.767 1.009 19.197 1.00 93.12 79 MET A CA 1
ATOM 622 C C . MET A 1 79 ? -25.310 -0.417 19.324 1.00 93.12 79 MET A C 1
ATOM 624 O O . MET A 1 79 ? -24.978 -1.117 20.278 1.00 93.12 79 MET A O 1
ATOM 628 N N . GLU A 1 80 ? -26.110 -0.882 18.364 1.00 94.00 80 GLU A N 1
ATOM 629 C CA . GLU A 1 80 ? -26.568 -2.272 18.340 1.00 94.00 80 GLU A CA 1
ATOM 630 C C . GLU A 1 80 ? -25.377 -3.240 18.279 1.00 94.00 80 GLU A C 1
ATOM 632 O O . GLU A 1 80 ? -24.475 -3.082 17.455 1.00 94.00 80 GLU A O 1
ATOM 637 N N . ARG A 1 81 ? -25.376 -4.271 19.134 1.00 91.81 81 ARG A N 1
ATOM 638 C CA . ARG A 1 81 ? -24.234 -5.186 19.316 1.00 91.81 81 ARG A CA 1
ATOM 639 C C . ARG A 1 81 ? -23.729 -5.794 18.005 1.00 91.81 81 ARG A C 1
ATOM 641 O O . ARG A 1 81 ? -22.521 -5.831 17.779 1.00 91.81 81 ARG A O 1
ATOM 648 N N . ASP A 1 82 ? -24.633 -6.248 17.143 1.00 94.69 82 ASP A N 1
ATOM 649 C CA . ASP A 1 82 ? -24.259 -6.873 15.869 1.00 94.69 82 ASP A CA 1
ATOM 650 C C . ASP A 1 82 ? -23.659 -5.853 14.893 1.00 94.69 82 ASP A C 1
ATOM 652 O O . ASP A 1 82 ? -22.683 -6.148 14.201 1.00 94.69 82 ASP A O 1
ATOM 656 N N . VAL A 1 83 ? -24.175 -4.619 14.899 1.00 95.50 83 VAL A N 1
ATOM 657 C CA . VAL A 1 83 ? -23.636 -3.507 14.107 1.00 95.50 83 VAL A CA 1
ATOM 658 C C . VAL A 1 83 ? -22.236 -3.138 14.592 1.00 95.50 83 VAL A C 1
ATOM 660 O O . VAL A 1 83 ? -21.326 -3.006 13.772 1.00 95.50 83 VAL A O 1
ATOM 663 N N . ARG A 1 84 ? -22.037 -3.038 15.912 1.00 96.19 84 ARG A N 1
ATOM 664 C CA . ARG A 1 84 ? -20.731 -2.792 16.547 1.00 96.19 84 ARG A CA 1
ATOM 665 C C . ARG A 1 84 ? -19.721 -3.867 16.169 1.00 96.19 84 ARG A C 1
ATOM 667 O O . ARG A 1 84 ? -18.634 -3.550 15.689 1.00 96.19 84 ARG A O 1
ATOM 674 N N . LYS A 1 85 ? -20.101 -5.140 16.317 1.00 96.56 85 LYS A N 1
ATOM 675 C CA . LYS A 1 85 ? -19.261 -6.279 15.939 1.00 96.56 85 LYS A CA 1
ATOM 676 C C . LYS A 1 85 ? -18.860 -6.209 14.466 1.00 96.56 85 LYS A C 1
ATOM 678 O O . LYS A 1 85 ? -17.683 -6.376 14.158 1.00 96.56 85 LYS A O 1
ATOM 683 N N . ALA A 1 86 ? -19.803 -5.904 13.575 1.00 97.62 86 ALA A N 1
ATOM 684 C CA . ALA A 1 86 ? -19.513 -5.760 12.153 1.00 97.62 86 ALA A CA 1
ATOM 685 C C . ALA A 1 86 ? -18.480 -4.654 11.875 1.00 97.62 86 ALA A C 1
ATOM 687 O O . ALA A 1 86 ? -17.630 -4.842 11.008 1.00 97.62 86 ALA A O 1
ATOM 688 N N . GLN A 1 87 ? -18.496 -3.541 12.621 1.00 98.06 87 GLN A N 1
ATOM 689 C CA . GLN A 1 87 ? -17.469 -2.500 12.486 1.00 98.06 87 GLN A CA 1
ATOM 690 C C . GLN A 1 87 ? -16.093 -2.980 12.960 1.00 98.06 87 GLN A C 1
ATOM 692 O O . GLN A 1 87 ? -15.106 -2.756 12.264 1.00 98.06 87 GLN A O 1
ATOM 697 N N . TYR A 1 88 ? -16.008 -3.677 14.098 1.00 98.38 88 TYR A N 1
ATOM 698 C CA . TYR A 1 88 ? -14.736 -4.241 14.568 1.00 98.38 88 TYR A CA 1
ATOM 699 C C . TYR A 1 88 ? -14.161 -5.267 13.588 1.00 98.38 88 TYR A C 1
ATOM 701 O O . TYR A 1 88 ? -12.974 -5.208 13.268 1.00 98.38 88 TYR A O 1
ATOM 709 N N . ASP A 1 89 ? -14.999 -6.174 13.079 1.00 98.38 89 ASP A N 1
ATOM 710 C CA . ASP A 1 89 ? -14.593 -7.171 12.086 1.00 98.38 89 ASP A CA 1
ATOM 711 C C . ASP A 1 89 ? -14.126 -6.489 10.784 1.00 98.38 89 ASP A C 1
ATOM 713 O O . ASP A 1 89 ? -13.132 -6.901 10.183 1.00 98.38 89 ASP A O 1
ATOM 717 N N . HIS A 1 90 ? -14.815 -5.420 10.361 1.00 98.19 90 HIS A N 1
ATOM 718 C CA . HIS A 1 90 ? -14.442 -4.619 9.195 1.00 98.19 90 HIS A CA 1
ATOM 719 C C . HIS A 1 90 ? -13.072 -3.957 9.390 1.00 98.19 90 HIS A C 1
ATOM 721 O O . HIS A 1 90 ? -12.191 -4.133 8.550 1.00 98.19 90 HIS A O 1
ATOM 727 N N . ILE A 1 91 ? -12.855 -3.270 10.516 1.00 98.50 91 ILE A N 1
ATOM 728 C CA . ILE A 1 91 ? -11.562 -2.652 10.845 1.00 98.50 91 ILE A CA 1
ATOM 729 C C . ILE A 1 91 ? -10.457 -3.704 10.852 1.00 98.50 91 ILE A C 1
ATOM 731 O O . ILE A 1 91 ? -9.444 -3.508 10.192 1.00 98.50 91 ILE A O 1
ATOM 735 N N . ALA A 1 92 ? -10.651 -4.830 11.545 1.00 98.38 92 ALA A N 1
ATOM 736 C CA . ALA A 1 92 ? -9.638 -5.879 11.642 1.00 98.38 92 ALA A CA 1
ATOM 737 C C . ALA A 1 92 ? -9.245 -6.424 10.261 1.00 98.38 92 ALA A C 1
ATOM 739 O O . ALA A 1 92 ? -8.059 -6.513 9.947 1.00 98.38 92 ALA A O 1
ATOM 740 N N . LYS A 1 93 ? -10.239 -6.708 9.408 1.00 98.38 93 LYS A N 1
ATOM 741 C CA . LYS A 1 93 ? -10.019 -7.183 8.037 1.00 98.38 93 LYS A CA 1
ATOM 742 C C . LYS A 1 93 ? -9.190 -6.195 7.216 1.00 98.38 93 LYS A C 1
ATOM 744 O O . LYS A 1 93 ? -8.238 -6.596 6.551 1.00 98.38 93 LYS A O 1
ATOM 749 N N . TYR A 1 94 ? -9.567 -4.919 7.208 1.00 98.56 94 TYR A N 1
ATOM 750 C CA . TYR A 1 94 ? -8.880 -3.934 6.370 1.00 98.56 94 TYR A CA 1
ATOM 751 C C . TYR A 1 94 ? -7.552 -3.478 6.970 1.00 98.56 94 TYR A C 1
ATOM 753 O O . TYR A 1 94 ? -6.638 -3.150 6.221 1.00 98.56 94 TYR A O 1
ATOM 761 N N . LEU A 1 95 ? -7.382 -3.550 8.290 1.00 98.25 95 LEU A N 1
ATOM 762 C CA . LEU A 1 95 ? -6.089 -3.338 8.929 1.00 98.25 95 LEU A CA 1
ATOM 763 C C . LEU A 1 95 ? -5.091 -4.431 8.523 1.00 98.25 95 LEU A C 1
ATOM 765 O O . LEU A 1 95 ? -3.958 -4.114 8.170 1.00 98.25 95 LEU A O 1
ATOM 769 N N . GLU A 1 96 ? -5.521 -5.696 8.480 1.00 98.12 96 GLU A N 1
ATOM 770 C CA . GLU A 1 96 ? -4.706 -6.804 7.965 1.00 98.12 96 GLU A CA 1
ATOM 771 C C . GLU A 1 96 ? -4.331 -6.589 6.489 1.00 98.12 96 GLU A C 1
ATOM 773 O O . GLU A 1 96 ? -3.157 -6.684 6.125 1.00 98.12 96 GLU A O 1
ATOM 778 N N . GLN A 1 97 ? -5.294 -6.219 5.635 1.00 98.06 97 GLN A N 1
ATOM 779 C CA . GLN A 1 97 ? -5.017 -5.916 4.222 1.00 98.06 97 GLN A CA 1
ATOM 780 C C . GLN A 1 97 ? -4.033 -4.754 4.056 1.00 98.06 97 GLN A C 1
ATOM 782 O O . GLN A 1 97 ? -3.131 -4.822 3.218 1.00 98.06 97 GLN A O 1
ATOM 787 N N . ALA A 1 98 ? -4.169 -3.712 4.876 1.00 98.06 98 ALA A N 1
ATOM 788 C CA . ALA A 1 98 ? -3.265 -2.576 4.870 1.00 98.06 98 ALA A CA 1
ATOM 789 C C . ALA A 1 98 ? -1.846 -2.993 5.296 1.00 98.06 98 ALA A C 1
ATOM 791 O O . ALA A 1 98 ? -0.878 -2.596 4.653 1.00 98.06 98 ALA A O 1
ATOM 792 N N . GLN A 1 99 ? -1.704 -3.846 6.316 1.00 97.88 99 GLN A N 1
ATOM 793 C CA . GLN A 1 99 ? -0.404 -4.370 6.756 1.00 97.88 99 GLN A CA 1
ATOM 794 C C . GLN A 1 99 ? 0.275 -5.237 5.689 1.00 97.88 99 GLN A C 1
ATOM 796 O O . GLN A 1 99 ? 1.478 -5.097 5.465 1.00 97.88 99 GLN A O 1
ATOM 801 N N . ILE A 1 100 ? -0.485 -6.093 4.999 1.00 97.75 100 ILE A N 1
ATOM 802 C CA . ILE A 1 100 ? 0.029 -6.903 3.885 1.00 97.75 100 ILE A CA 1
ATOM 803 C C . ILE A 1 100 ? 0.515 -5.989 2.756 1.00 97.75 100 ILE A C 1
ATOM 805 O O . ILE A 1 100 ? 1.671 -6.082 2.348 1.00 97.75 100 ILE A O 1
ATOM 809 N N . ALA A 1 101 ? -0.321 -5.047 2.308 1.00 97.31 101 ALA A N 1
ATOM 810 C CA . ALA A 1 101 ? 0.033 -4.120 1.234 1.00 97.31 101 ALA A CA 1
ATOM 811 C C . ALA A 1 101 ? 1.224 -3.220 1.599 1.00 97.31 101 ALA A C 1
ATOM 813 O O . ALA A 1 101 ? 2.075 -2.947 0.750 1.00 97.31 101 ALA A O 1
ATOM 814 N N . PHE A 1 102 ? 1.318 -2.796 2.863 1.00 97.88 102 PHE A N 1
ATOM 815 C CA . PHE A 1 102 ? 2.472 -2.072 3.387 1.00 97.88 102 PHE A CA 1
ATOM 816 C C . PHE A 1 102 ? 3.747 -2.918 3.275 1.00 97.88 102 PHE A C 1
ATOM 818 O O . PHE A 1 102 ? 4.746 -2.443 2.742 1.00 97.88 102 PHE A O 1
ATOM 825 N N . ALA A 1 103 ? 3.715 -4.175 3.728 1.00 97.31 103 ALA A N 1
ATOM 826 C CA . ALA A 1 103 ? 4.870 -5.072 3.691 1.00 97.31 103 ALA A CA 1
ATOM 827 C C . ALA A 1 103 ? 5.289 -5.452 2.260 1.00 97.31 103 ALA A C 1
ATOM 829 O O . ALA A 1 103 ? 6.484 -5.561 1.973 1.00 97.31 103 ALA A O 1
ATOM 830 N N . ASP A 1 104 ? 4.325 -5.645 1.361 1.00 95.62 104 ASP A N 1
ATOM 831 C CA . ASP A 1 104 ? 4.583 -5.936 -0.050 1.00 95.62 104 ASP A CA 1
ATOM 832 C C . ASP A 1 104 ? 5.192 -4.725 -0.754 1.00 95.62 104 ASP A C 1
ATOM 834 O O . ASP A 1 104 ? 6.212 -4.854 -1.440 1.00 95.62 104 ASP A O 1
ATOM 838 N N . TYR A 1 105 ? 4.638 -3.529 -0.519 1.00 95.62 105 TYR A N 1
ATOM 839 C CA . TYR A 1 105 ? 5.228 -2.304 -1.038 1.00 95.62 105 TYR A CA 1
ATOM 840 C C . TYR A 1 105 ? 6.626 -2.081 -0.470 1.00 95.62 105 TYR A C 1
ATOM 842 O O . TYR A 1 105 ? 7.520 -1.752 -1.240 1.00 95.62 105 TYR A O 1
ATOM 850 N N . ASP A 1 106 ? 6.863 -2.305 0.826 1.00 95.00 106 ASP A N 1
ATOM 851 C CA . ASP A 1 106 ? 8.167 -2.116 1.476 1.00 95.00 106 ASP A CA 1
ATOM 852 C C . ASP A 1 106 ? 9.278 -2.956 0.822 1.00 95.00 106 ASP A C 1
ATOM 854 O O . ASP A 1 106 ? 10.355 -2.436 0.516 1.00 95.00 106 ASP A O 1
ATOM 858 N N . LYS A 1 107 ? 8.973 -4.209 0.466 1.00 93.38 107 LYS A N 1
ATOM 859 C CA . LYS A 1 107 ? 9.898 -5.122 -0.233 1.00 93.38 107 LYS A CA 1
ATOM 860 C C . LYS A 1 107 ? 10.067 -4.811 -1.720 1.00 93.38 107 LYS A C 1
ATOM 862 O O . LYS A 1 107 ? 11.055 -5.232 -2.323 1.00 93.38 107 LYS A O 1
ATOM 867 N N . ALA A 1 108 ? 9.115 -4.110 -2.331 1.00 90.69 108 ALA A N 1
ATOM 868 C CA . ALA A 1 108 ? 9.135 -3.852 -3.762 1.00 90.69 108 ALA A CA 1
ATOM 869 C C . ALA A 1 108 ? 10.264 -2.891 -4.173 1.00 90.69 108 ALA A C 1
ATOM 871 O O . ALA A 1 108 ? 10.680 -1.996 -3.424 1.00 90.69 108 ALA A O 1
ATOM 872 N N . THR A 1 109 ? 10.758 -3.060 -5.402 1.00 88.50 109 THR A N 1
ATOM 873 C CA . THR A 1 109 ? 11.828 -2.216 -5.945 1.00 88.50 109 THR A CA 1
ATOM 874 C C . THR A 1 109 ? 11.290 -0.820 -6.250 1.00 88.50 109 THR A C 1
ATOM 876 O O . THR A 1 109 ? 10.431 -0.638 -7.111 1.00 88.50 109 THR A O 1
ATOM 879 N N . LYS A 1 110 ? 11.838 0.193 -5.578 1.00 87.38 110 LYS A N 1
ATOM 880 C CA . LYS A 1 110 ? 11.399 1.593 -5.681 1.00 87.38 110 LYS A CA 1
ATOM 881 C C . LYS A 1 110 ? 12.311 2.413 -6.590 1.00 87.38 110 LYS A C 1
ATOM 883 O O . LYS A 1 110 ? 13.447 2.028 -6.883 1.00 87.38 110 LYS A O 1
ATOM 888 N N . THR A 1 111 ? 11.818 3.532 -7.110 1.00 87.81 111 THR A N 1
ATOM 889 C CA . THR A 1 111 ? 12.708 4.584 -7.627 1.00 87.81 111 THR A CA 1
ATOM 890 C C . THR A 1 111 ? 13.352 5.338 -6.456 1.00 87.81 111 THR A C 1
ATOM 892 O O . THR A 1 111 ? 12.950 5.165 -5.305 1.00 87.81 111 THR A O 1
ATOM 895 N N . ALA A 1 112 ? 14.366 6.166 -6.720 1.00 88.56 112 ALA A N 1
ATOM 896 C CA . ALA A 1 112 ? 14.968 6.995 -5.672 1.00 88.56 112 ALA A CA 1
ATOM 897 C C . ALA A 1 112 ? 13.935 7.947 -5.039 1.00 88.56 112 ALA A C 1
ATOM 899 O O . ALA A 1 112 ? 13.885 8.079 -3.818 1.00 88.56 112 ALA A O 1
ATOM 900 N N . THR A 1 113 ? 13.072 8.541 -5.867 1.00 89.31 113 THR A N 1
ATOM 901 C CA . THR A 1 113 ? 11.981 9.419 -5.429 1.00 89.31 113 THR A CA 1
ATOM 902 C C . THR A 1 113 ? 10.962 8.671 -4.572 1.00 89.31 113 THR A C 1
ATOM 904 O O . THR A 1 113 ? 10.646 9.121 -3.474 1.00 89.31 113 THR A O 1
ATOM 907 N N . ASP A 1 114 ? 10.503 7.497 -5.018 1.00 90.06 114 ASP A N 1
ATOM 908 C CA . ASP A 1 114 ? 9.531 6.697 -4.257 1.00 90.06 114 ASP A CA 1
ATOM 909 C C . ASP A 1 114 ? 10.101 6.241 -2.916 1.00 90.06 114 ASP A C 1
ATOM 911 O O . ASP A 1 114 ? 9.383 6.196 -1.921 1.00 90.06 114 ASP A O 1
ATOM 915 N N . LYS A 1 115 ? 11.397 5.908 -2.874 1.00 93.00 115 LYS A N 1
ATOM 916 C CA . LYS A 1 115 ? 12.076 5.521 -1.637 1.00 93.00 115 LYS A CA 1
ATOM 917 C C . LYS A 1 115 ? 12.095 6.673 -0.632 1.00 93.00 115 LYS A C 1
ATOM 919 O O . LYS A 1 115 ? 11.760 6.455 0.525 1.00 93.00 115 LYS A O 1
ATOM 924 N N . GLN A 1 116 ? 12.424 7.886 -1.075 1.00 95.06 116 GLN A N 1
ATOM 925 C CA . GLN A 1 116 ? 12.420 9.067 -0.210 1.00 95.06 116 GLN A CA 1
ATOM 926 C C . GLN A 1 116 ? 11.015 9.370 0.335 1.00 95.06 116 GLN A C 1
ATOM 928 O O . GLN A 1 116 ? 10.854 9.630 1.527 1.00 95.06 116 GLN A O 1
ATOM 933 N N . LEU A 1 117 ? 9.990 9.310 -0.523 1.00 95.38 117 LEU A N 1
ATOM 934 C CA . LEU A 1 117 ? 8.599 9.493 -0.099 1.00 95.38 117 LEU A CA 1
ATOM 935 C C . LEU A 1 117 ? 8.171 8.402 0.888 1.00 95.38 117 LEU A C 1
ATOM 937 O O . LEU A 1 117 ? 7.554 8.703 1.907 1.00 95.38 117 LEU A O 1
ATOM 941 N N . TRP A 1 118 ? 8.550 7.152 0.628 1.00 95.75 118 TRP A N 1
ATOM 942 C CA . TRP A 1 118 ? 8.256 6.032 1.514 1.00 95.75 118 TRP A CA 1
ATOM 943 C C . TRP A 1 118 ? 8.884 6.204 2.898 1.00 95.75 118 TRP A C 1
ATOM 945 O O . TRP A 1 118 ? 8.192 6.067 3.902 1.00 95.75 118 TRP A O 1
ATOM 955 N N . GLU A 1 119 ? 10.158 6.591 2.964 1.00 96.12 119 GLU A N 1
ATOM 956 C CA . GLU A 1 119 ? 10.853 6.866 4.227 1.00 96.12 119 GLU A CA 1
ATOM 957 C C . GLU A 1 119 ? 10.156 7.968 5.040 1.00 96.12 119 GLU A C 1
ATOM 959 O O . GLU A 1 119 ? 10.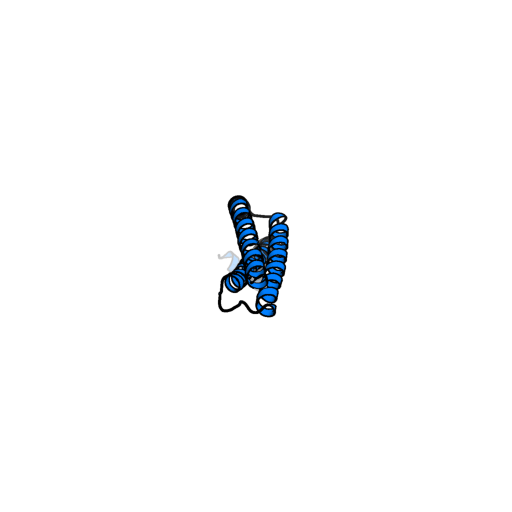050 7.855 6.261 1.00 96.12 119 GLU A O 1
ATOM 964 N N . SER A 1 120 ? 9.613 8.993 4.372 1.00 96.00 120 SER A N 1
ATOM 965 C CA . SER A 1 120 ? 8.815 10.037 5.030 1.00 96.00 120 SER A CA 1
ATOM 966 C C . SER A 1 120 ? 7.417 9.576 5.464 1.00 96.00 120 SER A C 1
ATOM 968 O O . SER A 1 120 ? 6.858 10.133 6.403 1.00 96.00 120 SER A O 1
ATOM 970 N N . PHE A 1 121 ? 6.860 8.548 4.819 1.00 96.56 121 PHE A N 1
ATOM 971 C CA . PHE A 1 121 ? 5.529 8.015 5.114 1.00 96.56 121 PHE A CA 1
ATOM 972 C C . PHE A 1 121 ? 5.518 7.040 6.302 1.00 96.56 121 PHE A C 1
ATOM 974 O O . PHE A 1 121 ? 4.544 7.003 7.048 1.00 96.56 121 PHE A O 1
ATOM 981 N N . ILE A 1 122 ? 6.595 6.278 6.525 1.00 97.31 122 ILE A N 1
ATOM 982 C CA . ILE A 1 122 ? 6.713 5.317 7.641 1.00 97.31 122 ILE A CA 1
ATOM 983 C C . ILE A 1 122 ? 6.330 5.908 9.018 1.00 97.31 122 ILE A C 1
ATOM 985 O O . ILE A 1 122 ? 5.566 5.258 9.740 1.00 97.31 122 ILE A O 1
ATOM 989 N N . PRO A 1 123 ? 6.817 7.093 9.444 1.00 98.06 123 PRO A N 1
ATOM 990 C CA . PRO A 1 123 ? 6.409 7.658 10.732 1.00 98.06 123 PRO A CA 1
ATOM 991 C C . PRO A 1 123 ? 4.909 7.987 10.789 1.00 98.06 123 PRO A C 1
ATOM 993 O O . PRO A 1 123 ? 4.280 7.702 11.808 1.00 98.06 123 PRO A O 1
ATOM 996 N N . GLU A 1 124 ? 4.329 8.504 9.703 1.00 97.75 124 GLU A N 1
ATOM 997 C CA . GLU A 1 124 ? 2.893 8.810 9.607 1.00 97.75 124 GLU A CA 1
ATOM 998 C C . GLU A 1 124 ? 2.043 7.538 9.660 1.00 97.75 124 GLU A C 1
ATOM 1000 O O . GLU A 1 124 ? 1.046 7.474 10.375 1.00 97.75 124 GLU A O 1
ATOM 1005 N N . TRP A 1 125 ? 2.483 6.479 8.981 1.00 97.88 125 TRP A N 1
ATOM 1006 C CA . TRP A 1 125 ? 1.868 5.156 9.053 1.00 97.88 125 TRP A CA 1
ATOM 1007 C C . TRP A 1 125 ? 1.847 4.602 10.483 1.00 97.88 125 TRP A C 1
ATOM 1009 O O . TRP A 1 125 ? 0.824 4.102 10.955 1.00 97.88 125 TRP A O 1
ATOM 1019 N N . ASN A 1 126 ? 2.966 4.710 11.201 1.00 97.56 126 ASN A N 1
ATOM 1020 C CA . ASN A 1 126 ? 3.056 4.253 12.587 1.00 97.56 126 ASN A CA 1
ATOM 1021 C C . ASN A 1 126 ? 2.170 5.089 13.522 1.00 97.56 126 ASN A C 1
ATOM 1023 O O . ASN A 1 126 ? 1.558 4.542 14.440 1.00 97.56 126 ASN A O 1
ATOM 1027 N N . ALA A 1 127 ? 2.098 6.404 13.304 1.00 98.00 127 ALA A N 1
ATOM 1028 C CA . ALA A 1 127 ? 1.212 7.287 14.056 1.00 98.00 127 ALA A CA 1
ATOM 1029 C C . ALA A 1 127 ? -0.265 6.955 13.796 1.00 98.00 127 ALA A C 1
ATOM 1031 O O . ALA A 1 127 ? -1.045 6.852 14.743 1.00 98.00 127 ALA A O 1
ATOM 1032 N N . TRP A 1 128 ? -0.629 6.711 12.536 1.00 97.88 128 TRP A N 1
ATOM 1033 C CA . TRP A 1 128 ? -1.971 6.299 12.141 1.00 97.88 128 TRP A CA 1
ATOM 1034 C C . TRP A 1 128 ? -2.384 4.973 12.794 1.00 97.88 128 TRP A C 1
ATOM 1036 O O . TRP A 1 128 ? -3.439 4.932 13.419 1.00 97.88 128 TRP A O 1
ATOM 1046 N N . ASN A 1 129 ? -1.541 3.930 12.760 1.00 97.44 129 ASN A N 1
ATOM 1047 C CA . ASN A 1 129 ? -1.854 2.642 13.405 1.00 97.44 129 ASN A CA 1
ATOM 1048 C C . ASN A 1 129 ? -2.131 2.797 14.907 1.00 97.44 129 ASN A C 1
ATOM 1050 O O . ASN A 1 129 ? -3.112 2.259 15.412 1.00 97.44 129 ASN A O 1
ATOM 1054 N N . LYS A 1 130 ? -1.318 3.592 15.616 1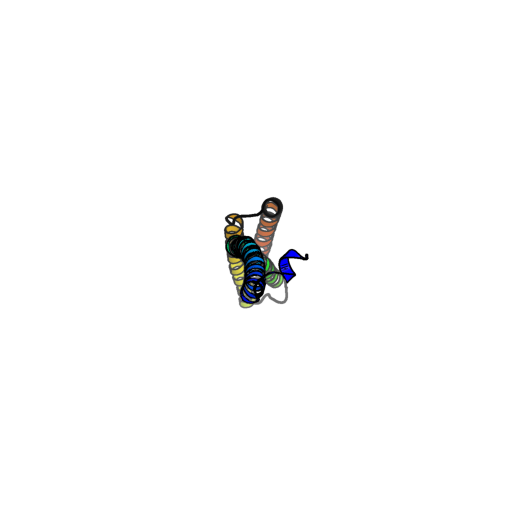.00 98.00 130 LYS A N 1
ATOM 1055 C CA . LYS A 1 130 ? -1.554 3.899 17.039 1.00 98.00 130 LYS A CA 1
ATOM 1056 C C . LYS A 1 130 ? -2.879 4.629 17.266 1.00 98.00 130 LYS A C 1
ATOM 1058 O O . LYS A 1 130 ? -3.542 4.414 18.281 1.00 98.00 130 LYS A O 1
ATOM 1063 N N . GLY A 1 131 ? -3.257 5.505 16.335 1.00 97.81 131 GLY A N 1
ATOM 1064 C CA . GLY A 1 131 ? -4.561 6.165 16.329 1.00 97.81 131 GLY A CA 1
ATOM 1065 C C . GLY A 1 131 ? -5.704 5.157 16.223 1.00 97.81 131 GLY A C 1
ATOM 1066 O O . GLY A 1 131 ? -6.599 5.176 17.067 1.00 97.81 131 GLY A O 1
ATOM 1067 N N . VAL A 1 132 ? -5.617 4.229 15.265 1.00 97.88 132 VAL A N 1
ATOM 1068 C CA . VAL A 1 132 ? -6.607 3.156 15.070 1.00 97.88 132 VAL A CA 1
ATOM 1069 C C . VAL A 1 132 ? -6.735 2.280 16.314 1.00 97.88 132 VAL A C 1
ATOM 1071 O O . VAL A 1 132 ? -7.842 2.041 16.796 1.00 97.88 132 VAL A O 1
ATOM 1074 N N . GLU A 1 133 ? -5.609 1.846 16.885 1.00 97.62 133 GLU A N 1
ATOM 1075 C CA . GLU A 1 133 ? -5.587 1.067 18.129 1.00 97.62 133 GLU A CA 1
ATOM 1076 C C . GLU A 1 133 ? -6.301 1.805 19.266 1.00 97.62 133 GLU A C 1
ATOM 1078 O O . GLU A 1 133 ? -7.129 1.220 19.965 1.00 97.62 133 GLU A O 1
ATOM 1083 N N . SER A 1 134 ? -6.042 3.107 19.405 1.00 97.44 134 SER A N 1
ATOM 1084 C CA . SER A 1 134 ? -6.670 3.942 20.431 1.00 97.44 134 SER A CA 1
ATOM 1085 C C . SER A 1 134 ? -8.184 4.052 20.230 1.00 97.44 134 SER A C 1
ATOM 1087 O O . SER A 1 134 ? -8.940 3.927 21.192 1.00 97.44 134 SER A O 1
ATOM 1089 N N . VAL A 1 135 ? -8.650 4.259 18.992 1.00 97.19 135 VAL A N 1
ATOM 1090 C CA . VAL A 1 135 ? -10.087 4.335 18.672 1.00 97.19 135 VAL A CA 1
ATOM 1091 C C . VAL A 1 135 ? -10.787 3.017 18.986 1.00 97.19 135 VAL A C 1
ATOM 1093 O O . VAL A 1 135 ? -11.857 3.026 19.600 1.00 97.19 135 VAL A O 1
ATOM 1096 N N . VAL A 1 136 ? -10.193 1.888 18.593 1.00 97.81 136 VAL A N 1
ATOM 1097 C CA . VAL A 1 136 ? -10.751 0.554 18.847 1.00 97.81 136 VAL A CA 1
ATOM 1098 C C . VAL A 1 136 ? -10.807 0.261 20.344 1.00 97.81 136 VAL A C 1
ATOM 1100 O O . VAL A 1 136 ? -11.831 -0.218 20.826 1.00 97.81 136 VAL A O 1
ATOM 1103 N N . GLU A 1 137 ? -9.746 0.570 21.085 1.00 97.62 137 GLU A N 1
ATOM 1104 C CA . GLU A 1 137 ? -9.676 0.321 22.525 1.00 97.62 137 GLU A CA 1
ATOM 1105 C C . GLU A 1 137 ? -10.692 1.170 23.300 1.00 97.62 137 GLU A C 1
ATOM 1107 O O . GLU A 1 137 ? -11.501 0.632 24.055 1.00 97.62 137 GLU A O 1
ATOM 1112 N N . MET A 1 138 ? -10.747 2.482 23.041 1.00 97.25 138 MET A N 1
ATOM 1113 C CA . MET A 1 138 ? -11.749 3.363 23.656 1.00 97.25 138 MET A CA 1
ATOM 1114 C C . MET A 1 138 ? -13.181 2.937 23.307 1.00 97.25 138 MET A C 1
ATOM 1116 O O . MET A 1 138 ? -14.086 3.027 24.136 1.00 97.25 138 MET A O 1
ATOM 1120 N N . SER A 1 139 ? -13.395 2.455 22.082 1.00 96.94 139 SER A N 1
ATOM 1121 C CA . SER A 1 139 ? -14.696 1.957 21.632 1.00 96.94 139 SER A CA 1
ATOM 1122 C C . SER A 1 139 ? -15.133 0.707 22.394 1.00 96.94 139 SER A C 1
ATOM 1124 O O . SER A 1 139 ? -16.301 0.621 22.771 1.00 96.94 139 SER A O 1
ATOM 1126 N N . LYS A 1 140 ? -14.212 -0.228 22.659 1.00 96.25 140 LYS A N 1
ATOM 1127 C CA . LYS A 1 140 ? -14.492 -1.432 23.454 1.00 96.25 140 LYS A CA 1
ATOM 1128 C C . LYS A 1 140 ? -14.805 -1.079 24.901 1.00 96.25 140 LYS A C 1
ATOM 1130 O O . LYS A 1 140 ? -15.828 -1.509 25.415 1.00 96.25 140 LYS A O 1
ATOM 1135 N N . GLN A 1 141 ? -13.989 -0.220 25.512 1.00 95.94 141 GLN A N 1
ATOM 1136 C CA . GLN A 1 141 ? -14.220 0.261 26.877 1.00 95.94 141 GLN A CA 1
ATOM 1137 C C . GLN A 1 141 ? -15.593 0.923 27.020 1.00 95.94 141 GLN A C 1
ATOM 1139 O O . GLN A 1 141 ? -16.303 0.681 27.991 1.00 95.94 141 GLN A O 1
ATOM 1144 N N . ARG A 1 142 ? -15.999 1.731 26.032 1.00 93.94 142 ARG A N 1
ATOM 1145 C CA . ARG A 1 142 ? -17.336 2.335 26.006 1.00 93.94 142 ARG A CA 1
ATOM 1146 C C . ARG A 1 142 ? -18.441 1.280 25.943 1.00 93.94 142 ARG A C 1
ATOM 1148 O O . ARG A 1 142 ? -19.424 1.404 26.666 1.00 93.94 142 ARG A O 1
ATOM 1155 N N . ASP A 1 143 ? -18.296 0.278 25.079 1.00 94.25 143 ASP A N 1
ATOM 1156 C CA . ASP A 1 143 ? -19.292 -0.789 24.936 1.00 94.25 143 ASP A CA 1
ATOM 1157 C C . ASP A 1 143 ? -19.427 -1.613 26.226 1.00 94.25 143 ASP A C 1
ATOM 1159 O O . ASP A 1 143 ? -20.545 -1.941 26.621 1.00 94.25 143 ASP A O 1
ATOM 1163 N N . ASP A 1 144 ? -18.310 -1.892 26.902 1.00 93.25 144 ASP A N 1
ATOM 1164 C CA . ASP A 1 144 ? -18.282 -2.621 28.173 1.00 93.25 144 ASP A CA 1
ATOM 1165 C C . ASP A 1 144 ? -18.968 -1.835 29.299 1.00 93.25 144 ASP A C 1
ATOM 1167 O O . ASP A 1 144 ? -19.762 -2.405 30.046 1.00 93.25 144 ASP A O 1
ATOM 1171 N N . LEU A 1 145 ? -18.716 -0.522 29.391 1.00 92.50 145 LEU A N 1
ATOM 1172 C CA . LEU A 1 145 ? -19.371 0.351 30.372 1.00 92.50 145 LEU A CA 1
ATOM 1173 C C . LEU A 1 145 ? -20.892 0.372 30.176 1.00 92.50 145 LEU A C 1
ATOM 1175 O O . LEU A 1 145 ? -21.634 0.183 31.135 1.00 92.50 145 LEU A O 1
ATOM 1179 N N . ILE A 1 146 ? -21.356 0.515 28.932 1.00 89.25 146 ILE A N 1
ATOM 1180 C CA . ILE A 1 146 ? -22.792 0.529 28.607 1.00 89.25 146 ILE A CA 1
ATOM 1181 C C . ILE A 1 146 ? -23.448 -0.831 28.871 1.00 89.25 146 ILE A C 1
ATOM 1183 O O . ILE A 1 146 ? -24.619 -0.886 29.224 1.00 89.25 146 ILE A O 1
ATOM 1187 N N . ALA A 1 147 ? -22.722 -1.936 28.696 1.00 87.00 147 ALA A N 1
ATOM 1188 C CA . ALA A 1 147 ? -23.241 -3.269 28.996 1.00 87.00 147 ALA A CA 1
ATOM 1189 C C . ALA A 1 147 ? -23.296 -3.581 30.504 1.00 87.00 147 ALA A C 1
ATOM 1191 O O . ALA A 1 147 ? -23.929 -4.568 30.886 1.00 87.00 147 ALA A O 1
ATOM 1192 N N . SER A 1 148 ? -22.596 -2.797 31.333 1.00 80.19 148 SER A N 1
ATOM 1193 C CA . SER A 1 148 ? -22.537 -2.964 32.790 1.00 80.19 148 SER A CA 1
ATOM 1194 C C . SER A 1 148 ? -23.563 -2.135 33.577 1.00 80.19 148 SER A C 1
ATOM 1196 O O . SER A 1 148 ? -23.762 -2.431 34.757 1.00 80.19 148 SER A O 1
ATOM 1198 N N . ASP A 1 149 ? -24.207 -1.157 32.929 1.00 57.34 149 ASP A N 1
ATOM 1199 C CA . ASP A 1 149 ? -25.335 -0.359 33.447 1.00 57.34 149 ASP A CA 1
ATOM 1200 C C . ASP A 1 149 ? -26.697 -1.026 33.157 1.00 57.34 149 ASP A C 1
ATOM 1202 O O . ASP A 1 149 ? -27.602 -0.928 34.022 1.00 57.34 149 ASP A O 1
#

Radius of gyration: 32.27 Å; chains: 1; bounding box: 53×21×104 Å

InterPro domains:
  IPR024478 Chemotaxis methyl-accepting receptor HlyB-like, 4HB MCP domain [PF12729] (6-143)